Protein AF-A0A8T3Z3Y4-F1 (afdb_monomer_lite)

Sequence (58 aa):
QKAEFNKRTVVDFDEECNQAHEYEELGRKIIENENFIIPDPMTMEELEELVVKYGVMD

Secondary structure (DSSP, 8-state):
-HHHHTTS-HHHH-TTSHHHHHHHHHHHHHHT-----PPPPPPHHHHHHHHHHHS---

Foldseek 3Di:
DVCVVVVHDPCRVPVPDPVNVVVVVVVVCVVPDPDDDDDDDDDPVVVVVCCVVPPPPD

Structure (mmCIF, N/CA/C/O backbone):
data_AF-A0A8T3Z3Y4-F1
#
_entry.id   AF-A0A8T3Z3Y4-F1
#
loop_
_atom_site.group_PDB
_atom_site.id
_atom_site.type_symbol
_atom_site.label_atom_id
_atom_site.label_alt_id
_atom_site.label_comp_id
_atom_site.label_asym_id
_atom_site.label_entity_id
_atom_site.label_seq_id
_atom_site.pdbx_PDB_ins_code
_atom_site.Cartn_x
_atom_site.Cartn_y
_atom_site.Cartn_z
_atom_site.occupancy
_atom_site.B_iso_or_equiv
_atom_site.auth_seq_id
_atom_site.auth_comp_id
_atom_site.auth_asym_id
_atom_site.auth_atom_id
_atom_site.pdbx_PDB_model_num
ATOM 1 N N . GLN A 1 1 ? 17.198 3.231 -3.555 1.00 61.88 1 GLN A N 1
ATOM 2 C CA . GLN A 1 1 ? 17.447 4.680 -3.733 1.00 61.88 1 GLN A CA 1
ATOM 3 C C . GLN A 1 1 ? 18.180 5.063 -5.031 1.00 61.88 1 GLN A C 1
ATOM 5 O O . GLN A 1 1 ? 18.081 6.214 -5.427 1.00 61.88 1 GLN A O 1
ATOM 10 N N . LYS A 1 2 ? 18.882 4.163 -5.756 1.00 78.06 2 LYS A N 1
ATOM 11 C CA . LYS A 1 2 ? 19.572 4.533 -7.021 1.00 78.06 2 LYS A CA 1
ATOM 12 C C . LYS A 1 2 ? 18.638 5.153 -8.080 1.00 78.06 2 LYS A C 1
ATOM 14 O O . LYS A 1 2 ? 19.029 6.124 -8.715 1.00 78.06 2 LYS A O 1
ATOM 19 N N . ALA A 1 3 ? 17.413 4.647 -8.226 1.00 76.56 3 ALA A N 1
ATOM 20 C CA . ALA A 1 3 ? 16.420 5.206 -9.149 1.00 76.56 3 ALA A CA 1
ATOM 21 C C . ALA A 1 3 ? 16.012 6.651 -8.786 1.00 76.56 3 ALA A C 1
ATOM 23 O O . ALA A 1 3 ? 16.003 7.527 -9.649 1.00 76.56 3 ALA A O 1
ATOM 24 N N . GLU A 1 4 ? 15.798 6.930 -7.494 1.00 79.56 4 GLU A N 1
ATOM 25 C CA . GLU A 1 4 ? 15.434 8.263 -6.983 1.00 79.56 4 GLU A CA 1
ATOM 26 C C . GLU A 1 4 ? 16.532 9.303 -7.236 1.00 79.56 4 GLU A C 1
ATOM 28 O O . GLU A 1 4 ? 16.242 10.407 -7.694 1.00 79.56 4 GLU A O 1
ATOM 33 N N . PHE A 1 5 ? 17.806 8.941 -7.033 1.00 82.12 5 PHE A N 1
ATOM 34 C CA . PHE A 1 5 ? 18.940 9.808 -7.382 1.00 82.12 5 PHE A CA 1
ATOM 35 C C . PHE A 1 5 ? 18.985 10.150 -8.878 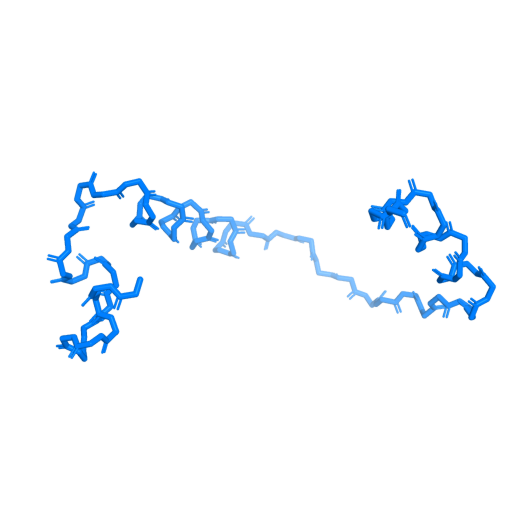1.00 82.12 5 PHE A C 1
ATOM 37 O O . PHE A 1 5 ? 19.405 11.244 -9.251 1.00 82.12 5 PHE A O 1
ATOM 44 N N . ASN A 1 6 ? 18.510 9.239 -9.730 1.00 82.44 6 ASN A N 1
ATOM 45 C CA . ASN A 1 6 ? 18.400 9.439 -11.173 1.00 82.44 6 ASN A CA 1
ATOM 46 C C . ASN A 1 6 ? 17.065 10.082 -11.592 1.00 82.44 6 ASN A C 1
ATOM 48 O O . ASN A 1 6 ? 16.804 10.201 -12.788 1.00 82.44 6 ASN A O 1
ATOM 52 N N . LYS A 1 7 ? 16.231 10.516 -10.630 1.00 85.00 7 LYS A N 1
ATOM 53 C CA . LYS A 1 7 ? 14.900 11.113 -10.850 1.00 85.00 7 LYS A CA 1
ATOM 54 C C . LYS A 1 7 ? 14.001 10.255 -11.750 1.00 85.00 7 LYS A C 1
ATOM 56 O O . LYS A 1 7 ? 13.198 10.787 -12.514 1.00 85.00 7 LYS A O 1
ATOM 61 N N . ARG A 1 8 ? 14.166 8.935 -11.678 1.00 84.12 8 ARG A N 1
ATOM 62 C CA . ARG A 1 8 ? 13.382 7.937 -12.409 1.00 84.12 8 ARG A CA 1
ATOM 63 C C . ARG A 1 8 ? 12.624 7.059 -11.426 1.00 84.12 8 ARG A C 1
ATOM 65 O O . ARG A 1 8 ? 13.052 6.897 -10.281 1.00 84.12 8 ARG A O 1
ATOM 72 N N . THR A 1 9 ? 11.511 6.483 -11.873 1.00 84.31 9 THR A N 1
ATOM 73 C CA . THR A 1 9 ? 10.881 5.396 -11.118 1.00 84.31 9 THR A CA 1
ATOM 74 C C . THR A 1 9 ? 11.803 4.175 -11.132 1.00 84.31 9 THR A C 1
ATOM 76 O O . THR A 1 9 ? 12.697 4.071 -11.974 1.00 84.31 9 THR A O 1
ATOM 79 N N . VAL A 1 10 ? 11.632 3.260 -10.176 1.00 84.38 10 VAL A N 1
ATOM 80 C CA . VAL A 1 10 ? 12.439 2.029 -10.135 1.00 84.38 10 VAL A CA 1
ATOM 81 C C . VAL A 1 10 ? 12.217 1.195 -11.397 1.00 84.38 10 VAL A C 1
ATOM 83 O O . VAL A 1 10 ? 13.193 0.731 -11.970 1.00 84.38 10 VAL A O 1
ATOM 86 N N . VAL A 1 11 ? 10.972 1.123 -11.873 1.00 83.38 11 VAL A N 1
ATOM 87 C CA . VAL A 1 11 ? 10.594 0.421 -13.107 1.00 83.38 11 VAL A CA 1
ATOM 88 C C . VAL A 1 11 ? 11.268 1.047 -14.338 1.00 83.38 11 VAL A C 1
ATOM 90 O O . VAL A 1 11 ? 11.851 0.330 -15.137 1.00 83.38 11 VAL A O 1
ATOM 93 N N . ASP A 1 12 ? 11.293 2.383 -14.456 1.00 84.31 12 ASP A N 1
ATOM 94 C CA . ASP A 1 12 ? 11.953 3.076 -15.585 1.00 84.31 12 ASP A CA 1
ATOM 95 C C . ASP A 1 12 ? 13.493 3.048 -15.521 1.00 84.31 12 ASP A C 1
ATOM 97 O O . ASP A 1 12 ? 14.189 3.416 -16.477 1.00 84.31 12 ASP A O 1
ATOM 101 N N . PHE A 1 13 ? 14.048 2.759 -14.345 1.00 83.56 13 PHE A N 1
ATOM 102 C CA . PHE A 1 13 ? 15.486 2.749 -14.111 1.00 83.56 13 PHE A CA 1
ATOM 103 C C . PHE A 1 13 ? 16.083 1.358 -14.317 1.00 83.56 13 PHE A C 1
ATOM 105 O O . PHE A 1 13 ? 17.148 1.252 -14.924 1.00 83.56 13 PHE A O 1
ATOM 112 N N . ASP A 1 14 ? 15.420 0.330 -13.794 1.00 85.88 14 ASP A N 1
ATOM 113 C CA . ASP A 1 1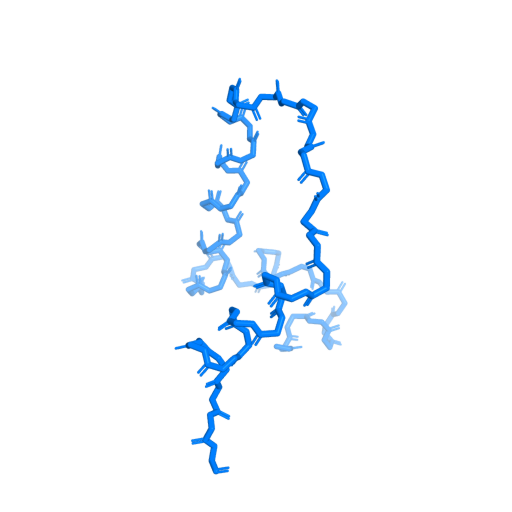4 ? 15.864 -1.059 -13.822 1.00 85.88 14 ASP A CA 1
ATOM 114 C C . ASP A 1 14 ? 14.645 -1.979 -13.650 1.00 85.88 14 ASP A C 1
ATOM 116 O O . ASP A 1 14 ? 14.194 -2.239 -12.530 1.00 85.88 14 ASP A O 1
ATOM 120 N N . GLU A 1 15 ? 14.087 -2.422 -14.775 1.00 84.94 15 GLU A N 1
ATOM 121 C CA . GLU A 1 15 ? 12.855 -3.216 -14.821 1.00 84.94 15 GLU A CA 1
ATOM 122 C C . GLU A 1 15 ? 13.020 -4.632 -14.252 1.00 84.94 15 GLU A C 1
ATOM 124 O O . GLU A 1 15 ? 12.059 -5.184 -13.728 1.00 84.94 15 GLU A O 1
ATOM 129 N N . GLU A 1 16 ? 14.233 -5.197 -14.284 1.00 88.69 16 GLU A N 1
ATOM 130 C CA . GLU A 1 16 ? 14.507 -6.568 -13.825 1.00 88.69 16 GLU A CA 1
ATOM 131 C C . GLU A 1 16 ? 14.864 -6.640 -12.331 1.00 88.69 16 GLU A C 1
ATOM 133 O O . GLU A 1 16 ? 15.057 -7.727 -11.773 1.00 88.69 16 GLU A O 1
ATOM 138 N N . CYS A 1 17 ? 14.997 -5.496 -11.650 1.00 91.19 17 CYS A N 1
ATOM 139 C CA . CYS A 1 17 ? 15.344 -5.506 -10.237 1.00 91.19 17 CYS A CA 1
ATOM 140 C C . CYS A 1 17 ? 14.165 -5.975 -9.372 1.00 91.19 17 CYS A C 1
ATOM 142 O O . CYS A 1 17 ? 13.009 -5.634 -9.613 1.00 91.19 17 CYS A O 1
ATOM 144 N N . ASN A 1 18 ? 14.467 -6.679 -8.274 1.00 92.06 18 ASN A N 1
ATOM 145 C CA . ASN A 1 18 ? 13.439 -7.201 -7.362 1.00 92.06 18 ASN A CA 1
ATOM 146 C C . ASN A 1 18 ? 12.431 -6.127 -6.913 1.00 92.06 18 ASN A C 1
ATOM 148 O O . ASN A 1 18 ? 11.243 -6.395 -6.807 1.00 92.06 18 ASN A O 1
ATOM 152 N N . GLN A 1 19 ? 12.891 -4.894 -6.686 1.00 89.06 19 GLN A N 1
ATOM 153 C CA . GLN A 1 19 ? 12.024 -3.799 -6.253 1.00 89.06 19 GLN A CA 1
ATOM 154 C C . GLN A 1 19 ? 11.027 -3.357 -7.342 1.00 89.06 19 GLN A C 1
ATOM 156 O O . GLN A 1 19 ? 9.945 -2.887 -6.999 1.00 89.06 19 GLN A O 1
ATOM 161 N N . ALA A 1 20 ? 11.363 -3.482 -8.631 1.00 90.19 20 ALA A N 1
ATOM 162 C CA . ALA A 1 20 ? 10.426 -3.219 -9.724 1.00 90.19 20 ALA A CA 1
ATOM 163 C C . ALA A 1 20 ? 9.297 -4.260 -9.731 1.00 90.19 20 ALA A C 1
ATOM 165 O O . ALA A 1 20 ? 8.129 -3.880 -9.803 1.00 90.19 20 ALA A O 1
ATOM 166 N N . HIS A 1 21 ? 9.636 -5.538 -9.537 1.00 91.44 21 HIS A N 1
ATOM 167 C CA . HIS A 1 21 ? 8.649 -6.616 -9.432 1.00 91.44 21 HIS A CA 1
ATOM 168 C C . HIS A 1 21 ? 7.702 -6.431 -8.232 1.00 91.44 21 HIS A C 1
ATOM 170 O O . HIS A 1 21 ? 6.498 -6.629 -8.367 1.00 91.44 21 HIS A O 1
ATOM 176 N N . GLU A 1 22 ? 8.200 -5.976 -7.076 1.00 94.12 22 GLU A N 1
ATOM 177 C CA . GLU A 1 22 ? 7.346 -5.656 -5.916 1.00 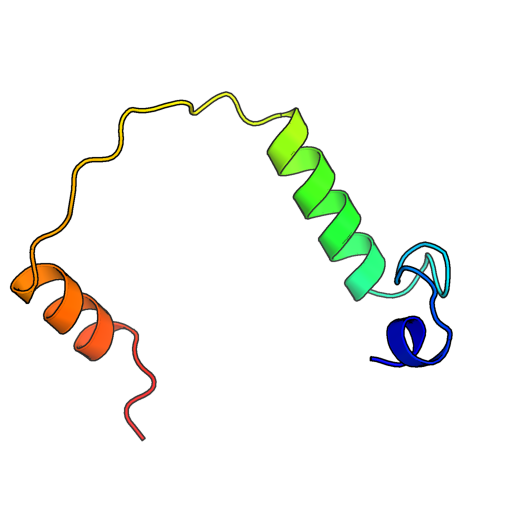94.12 22 GLU A CA 1
ATOM 178 C C . GLU A 1 22 ? 6.324 -4.549 -6.233 1.00 94.12 22 GLU A C 1
ATOM 180 O O . GLU A 1 22 ? 5.169 -4.613 -5.806 1.00 94.12 22 GLU A O 1
ATOM 185 N N . TYR A 1 23 ? 6.720 -3.533 -7.012 1.00 92.00 23 TYR A N 1
ATOM 186 C CA . TYR A 1 23 ? 5.796 -2.485 -7.454 1.00 92.00 23 TYR A CA 1
ATOM 187 C C . TYR A 1 23 ? 4.773 -2.993 -8.471 1.00 92.00 23 TYR A C 1
ATOM 189 O O . TYR A 1 23 ? 3.618 -2.571 -8.415 1.00 92.00 23 TYR A O 1
ATOM 197 N N . GLU A 1 24 ? 5.165 -3.895 -9.370 1.00 91.19 24 GLU A N 1
ATOM 198 C CA . GLU A 1 24 ? 4.238 -4.552 -10.293 1.00 91.19 24 GLU A CA 1
ATOM 199 C C . GLU A 1 24 ? 3.202 -5.385 -9.527 1.00 91.19 24 GLU A C 1
ATOM 201 O O . GLU A 1 24 ? 1.997 -5.247 -9.755 1.00 91.19 24 GLU A O 1
ATOM 206 N N . GLU A 1 25 ? 3.645 -6.190 -8.558 1.00 95.75 25 GLU A N 1
ATOM 207 C CA . GLU A 1 25 ? 2.749 -7.002 -7.739 1.00 95.75 25 GLU A CA 1
ATOM 208 C C . GLU A 1 25 ? 1.809 -6.133 -6.893 1.00 95.75 25 GLU A C 1
ATOM 210 O O . GLU A 1 25 ? 0.608 -6.412 -6.818 1.00 95.75 25 GLU A O 1
ATOM 215 N N . LEU A 1 26 ? 2.323 -5.060 -6.285 1.00 95.56 26 LEU A N 1
ATOM 216 C CA . LEU A 1 26 ? 1.505 -4.080 -5.573 1.00 95.56 26 LEU A CA 1
ATOM 217 C C . LEU A 1 26 ? 0.472 -3.435 -6.507 1.00 95.56 26 LEU A C 1
ATOM 219 O O . LEU A 1 26 ? -0.701 -3.3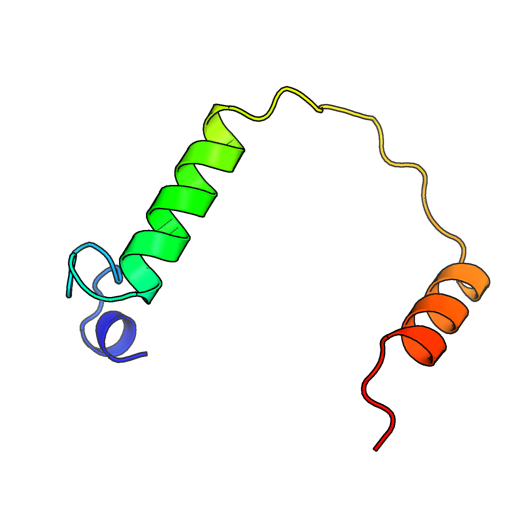37 -6.146 1.00 95.56 26 LEU A O 1
ATOM 223 N N . GLY A 1 27 ? 0.885 -3.035 -7.713 1.00 95.56 27 GLY A N 1
ATOM 224 C CA . GLY A 1 27 ? 0.005 -2.467 -8.732 1.00 95.56 27 GLY A CA 1
ATOM 225 C C . GLY A 1 27 ? -1.131 -3.420 -9.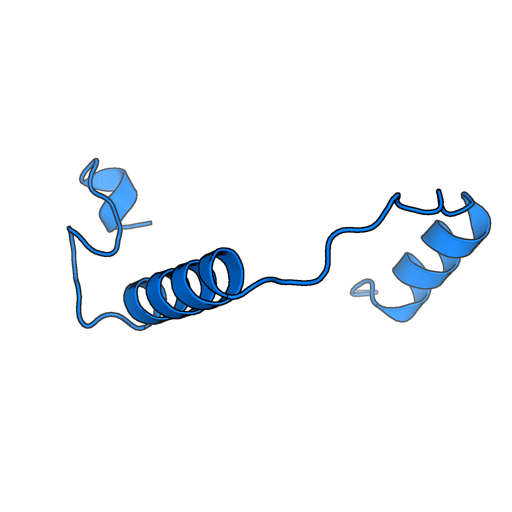104 1.00 95.56 27 GLY A C 1
ATOM 226 O O . GLY A 1 27 ? -2.298 -3.025 -9.072 1.00 95.56 27 GLY A O 1
ATOM 227 N N . ARG A 1 28 ? -0.812 -4.695 -9.356 1.00 96.56 28 ARG A N 1
ATOM 228 C CA . ARG A 1 28 ? -1.809 -5.743 -9.611 1.00 96.56 28 ARG A CA 1
ATOM 229 C C . ARG A 1 28 ? -2.787 -5.889 -8.444 1.00 96.56 28 ARG A C 1
ATOM 231 O O . ARG A 1 28 ? -3.992 -5.856 -8.670 1.00 96.56 28 ARG A O 1
ATOM 238 N N . LYS A 1 29 ? -2.293 -5.992 -7.203 1.00 97.81 29 LYS A N 1
ATOM 239 C CA . LYS A 1 29 ? -3.138 -6.119 -5.998 1.00 97.81 29 LYS A CA 1
ATOM 240 C C . LYS A 1 29 ? -4.104 -4.947 -5.835 1.00 97.81 29 LYS A C 1
ATOM 242 O O . LYS A 1 29 ? -5.221 -5.159 -5.387 1.00 97.81 29 LYS A O 1
ATOM 247 N N . ILE A 1 30 ? -3.688 -3.730 -6.188 1.00 97.19 30 ILE A N 1
ATOM 248 C CA . ILE A 1 30 ? -4.550 -2.542 -6.132 1.00 97.19 30 ILE A CA 1
ATOM 249 C C . ILE A 1 30 ? -5.648 -2.610 -7.200 1.00 97.19 30 ILE A C 1
ATOM 251 O O . ILE A 1 30 ? -6.806 -2.347 -6.886 1.00 97.19 30 ILE A O 1
ATOM 255 N N . ILE A 1 31 ? -5.300 -2.964 -8.443 1.00 97.44 31 ILE A N 1
ATOM 256 C CA . ILE A 1 31 ? -6.256 -3.063 -9.562 1.00 97.44 31 ILE A CA 1
ATOM 257 C C . ILE A 1 31 ? -7.287 -4.168 -9.297 1.00 97.44 31 ILE A C 1
ATOM 259 O O . ILE A 1 31 ? -8.473 -3.978 -9.550 1.00 97.44 31 ILE A O 1
ATOM 263 N N . GLU A 1 32 ? -6.842 -5.301 -8.763 1.00 98.00 32 GLU A N 1
ATOM 264 C CA . GLU A 1 32 ? -7.683 -6.463 -8.462 1.00 98.00 32 GLU A CA 1
ATOM 265 C C . GLU A 1 32 ? -8.362 -6.383 -7.080 1.00 98.00 32 GLU A C 1
ATOM 267 O O . GLU A 1 32 ? -9.041 -7.326 -6.676 1.00 98.00 32 GLU A O 1
ATOM 272 N N . ASN A 1 33 ? -8.189 -5.294 -6.320 1.00 97.50 33 ASN A N 1
ATOM 273 C CA . ASN A 1 33 ? -8.792 -5.183 -4.995 1.00 97.50 33 ASN A CA 1
ATOM 274 C C . ASN A 1 33 ? -10.311 -5.000 -5.093 1.00 97.50 33 ASN A C 1
ATOM 276 O O . ASN A 1 33 ? -10.792 -3.976 -5.569 1.00 97.50 33 ASN A O 1
ATOM 280 N N . GLU A 1 34 ? -11.060 -5.947 -4.535 1.00 97.12 34 GLU A N 1
ATOM 281 C CA . GLU A 1 34 ? -12.521 -5.864 -4.398 1.00 97.12 34 GLU A CA 1
ATOM 282 C C . GLU A 1 34 ? -12.963 -5.527 -2.961 1.00 97.12 34 GLU A C 1
ATOM 284 O O . GLU A 1 34 ? -14.147 -5.312 -2.697 1.00 97.12 34 GLU A O 1
ATOM 289 N N . ASN A 1 35 ? -12.024 -5.462 -2.010 1.00 96.38 35 ASN A N 1
ATOM 290 C CA . ASN A 1 35 ? -12.325 -5.231 -0.601 1.00 96.38 35 ASN A CA 1
ATOM 291 C C . ASN A 1 35 ? -12.401 -3.728 -0.285 1.00 96.38 35 ASN A C 1
ATOM 293 O O . ASN A 1 35 ? -11.400 -3.100 0.067 1.00 96.38 35 ASN A O 1
ATOM 297 N N . PHE A 1 36 ? -13.596 -3.153 -0.422 1.00 96.44 36 PHE A N 1
ATOM 298 C CA . PHE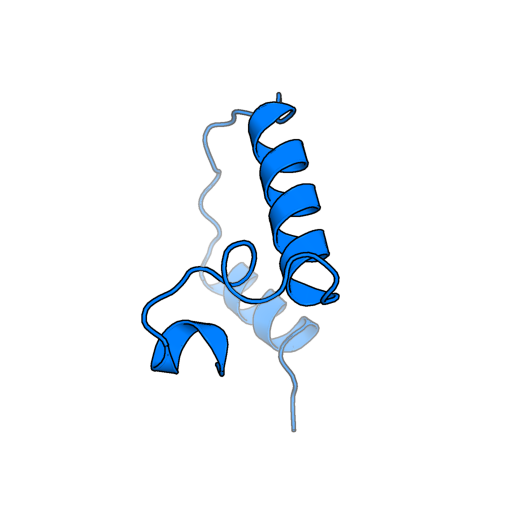 A 1 36 ? -13.884 -1.755 -0.094 1.00 96.44 36 PHE A CA 1
ATOM 299 C C . PHE A 1 36 ? -14.837 -1.680 1.100 1.00 96.44 36 PHE A C 1
ATOM 301 O O . PHE A 1 36 ? -16.032 -1.945 0.973 1.00 96.44 36 PHE A O 1
ATOM 308 N N . ILE A 1 37 ? -14.308 -1.305 2.264 1.00 96.19 37 ILE A N 1
ATOM 309 C CA . ILE A 1 37 ? -15.056 -1.241 3.526 1.00 96.19 37 ILE A CA 1
ATOM 310 C C . ILE A 1 37 ? -14.997 0.153 4.151 1.00 96.19 37 ILE A C 1
ATOM 312 O O . ILE A 1 37 ? -14.097 0.944 3.869 1.00 96.19 37 ILE A O 1
ATOM 316 N N . ILE A 1 38 ? -15.940 0.431 5.050 1.00 96.50 38 ILE A N 1
ATOM 317 C CA . ILE A 1 38 ? -15.807 1.526 6.012 1.00 96.50 38 ILE A CA 1
ATOM 318 C C . ILE A 1 38 ? -14.923 0.998 7.152 1.00 96.50 38 ILE A C 1
ATOM 320 O O . ILE A 1 38 ? -15.282 -0.023 7.741 1.00 96.50 38 ILE A O 1
ATOM 324 N N . PRO A 1 39 ? -13.770 1.624 7.443 1.00 95.19 39 PRO A N 1
ATOM 325 C CA . PRO A 1 39 ? -12.890 1.154 8.504 1.00 95.19 39 PRO A CA 1
ATOM 326 C C . PRO A 1 39 ? -13.547 1.340 9.874 1.00 95.19 39 PRO A C 1
ATOM 328 O O . PRO A 1 39 ? -14.218 2.346 10.110 1.00 95.19 39 PRO A O 1
ATOM 331 N N . ASP A 1 40 ? -13.304 0.389 10.774 1.00 96.00 40 ASP A N 1
ATOM 332 C CA . ASP A 1 40 ? -13.653 0.508 12.188 1.00 96.00 40 ASP A CA 1
ATOM 333 C C . ASP A 1 40 ? -12.452 1.092 12.951 1.00 96.00 40 ASP A C 1
ATOM 335 O O . ASP A 1 40 ? -11.368 0.494 12.916 1.00 96.00 40 ASP A O 1
ATOM 339 N N . PRO A 1 41 ? -12.567 2.288 13.559 1.00 95.88 41 PRO A N 1
ATOM 340 C CA . PRO A 1 41 ? -11.469 2.889 14.298 1.00 95.88 41 PRO A CA 1
ATOM 341 C C . PRO A 1 41 ? -11.075 2.041 15.507 1.00 95.88 41 PRO A C 1
ATOM 343 O O . PRO A 1 41 ? -11.884 1.761 16.385 1.00 95.88 41 PRO A O 1
ATOM 346 N N . MET A 1 42 ? -9.794 1.706 15.574 1.00 95.00 42 MET A N 1
ATOM 347 C CA . MET A 1 42 ? -9.201 1.018 16.713 1.00 95.00 42 MET A CA 1
ATOM 348 C C . MET A 1 42 ? -9.045 1.961 17.915 1.00 95.00 42 MET A C 1
ATOM 350 O O . MET A 1 42 ? -8.795 3.161 17.756 1.00 95.00 42 MET A O 1
ATOM 354 N N . THR A 1 43 ? -9.168 1.418 19.123 1.00 97.06 43 THR A N 1
ATOM 355 C CA . THR A 1 43 ? -8.885 2.127 20.377 1.00 97.06 43 THR A CA 1
ATOM 356 C C . THR A 1 43 ? -7.378 2.306 20.603 1.00 97.06 43 THR A C 1
ATOM 358 O O . THR A 1 43 ? -6.545 1.644 19.986 1.00 97.06 43 THR A O 1
ATOM 361 N N . MET A 1 44 ? -7.004 3.211 21.515 1.00 95.44 44 MET A N 1
ATOM 362 C CA . MET A 1 44 ? -5.594 3.406 21.880 1.00 95.44 44 MET A CA 1
ATOM 363 C C . MET A 1 44 ? -4.990 2.159 22.545 1.00 95.44 44 MET A C 1
ATOM 365 O O . MET A 1 44 ? -3.839 1.831 22.289 1.00 95.44 44 MET A O 1
ATOM 369 N N . GLU A 1 45 ? -5.776 1.450 23.358 1.00 95.50 45 GLU A N 1
ATOM 370 C CA . GLU A 1 45 ? -5.344 0.226 24.046 1.00 95.50 45 GLU A CA 1
ATOM 371 C C . GLU A 1 45 ? -5.004 -0.885 23.042 1.00 95.50 45 GLU A C 1
ATOM 373 O O . GLU A 1 45 ? -3.909 -1.439 23.081 1.00 95.50 45 GLU A O 1
ATOM 378 N N . GLU A 1 46 ? -5.876 -1.127 22.060 1.00 94.62 46 GLU A N 1
ATOM 379 C CA . GLU A 1 46 ? -5.622 -2.094 20.981 1.00 94.62 46 GLU A CA 1
ATOM 380 C C . GLU A 1 46 ? -4.383 -1.720 20.145 1.00 94.62 46 GLU A C 1
ATOM 382 O O . GLU A 1 46 ? -3.618 -2.594 19.729 1.00 94.62 46 GLU A O 1
ATOM 387 N N . LEU A 1 47 ? -4.140 -0.424 19.921 1.00 93.12 47 LEU A N 1
ATOM 388 C CA . LEU A 1 47 ? -2.937 0.038 19.228 1.00 93.12 47 LEU A CA 1
ATOM 389 C C . LEU A 1 47 ? -1.667 -0.251 20.043 1.00 93.12 47 LEU A C 1
ATOM 391 O O . LEU A 1 47 ? -0.681 -0.738 19.485 1.00 93.12 47 LEU A O 1
ATOM 395 N N . GLU A 1 48 ? -1.677 0.037 21.346 1.00 92.88 48 GLU A N 1
ATOM 396 C CA . GLU A 1 48 ? -0.559 -0.250 22.252 1.00 92.88 48 GLU A CA 1
ATOM 397 C C . GLU A 1 48 ? -0.254 -1.754 22.306 1.00 92.88 48 GLU A C 1
ATOM 399 O O . GLU A 1 48 ? 0.911 -2.151 22.200 1.00 92.88 48 GLU A O 1
ATOM 404 N N . GLU A 1 49 ? -1.285 -2.601 22.367 1.00 93.06 49 GLU A N 1
ATOM 405 C CA . GLU A 1 49 ? -1.137 -4.058 22.308 1.00 93.06 49 GLU A CA 1
ATOM 406 C C . GLU A 1 49 ? -0.465 -4.525 21.008 1.00 93.06 49 GLU A C 1
ATOM 408 O O . GLU A 1 49 ? 0.426 -5.381 21.038 1.00 93.06 49 GLU A O 1
ATOM 413 N N . LEU A 1 50 ? -0.838 -3.953 19.856 1.00 92.62 50 LEU A N 1
ATOM 414 C CA . LEU A 1 50 ? -0.210 -4.280 18.572 1.00 92.62 50 LEU A CA 1
ATOM 415 C C . LEU A 1 50 ? 1.264 -3.871 18.524 1.00 92.62 50 LEU A C 1
ATOM 417 O O . LEU A 1 50 ? 2.083 -4.626 17.991 1.00 92.62 50 LEU A O 1
ATOM 421 N N . VAL A 1 51 ? 1.615 -2.715 19.091 1.00 91.06 51 VAL A N 1
ATOM 422 C CA . VAL A 1 51 ? 3.007 -2.251 19.176 1.00 91.06 51 VAL A CA 1
ATOM 423 C C . VAL A 1 51 ? 3.831 -3.160 20.082 1.00 91.06 51 VAL A C 1
ATOM 425 O O . VAL A 1 51 ? 4.941 -3.517 19.710 1.00 91.06 51 VAL A O 1
ATOM 428 N N . VAL A 1 52 ? 3.310 -3.603 21.228 1.00 90.81 52 VAL A N 1
ATOM 429 C CA . VAL A 1 52 ? 4.026 -4.566 22.086 1.00 90.81 52 VAL A CA 1
ATOM 430 C C . VAL A 1 52 ? 4.195 -5.914 21.380 1.00 90.81 52 VAL A C 1
ATOM 432 O O . VAL A 1 52 ? 5.240 -6.550 21.489 1.00 90.81 52 VAL A O 1
ATOM 435 N N . LYS A 1 53 ? 3.175 -6.359 20.643 1.00 91.12 53 LYS A N 1
ATOM 436 C CA . LYS A 1 53 ? 3.159 -7.675 19.998 1.00 91.12 53 LYS A CA 1
ATOM 437 C C . LYS A 1 53 ? 4.057 -7.774 18.761 1.00 91.12 53 LYS A C 1
ATOM 439 O O . LYS A 1 53 ? 4.647 -8.828 18.532 1.00 91.12 53 LYS A O 1
ATOM 444 N N . TYR A 1 54 ? 4.098 -6.730 17.934 1.00 91.56 54 TYR A N 1
ATOM 445 C CA . TYR A 1 54 ? 4.783 -6.733 16.633 1.00 91.56 54 TYR A CA 1
ATOM 446 C C . TYR A 1 54 ? 5.892 -5.691 16.515 1.00 91.56 54 TYR A C 1
ATOM 448 O O . TYR A 1 54 ? 6.680 -5.744 15.569 1.00 91.56 54 TYR A O 1
ATOM 456 N N . GLY A 1 55 ? 5.949 -4.731 17.437 1.00 82.25 55 GLY A N 1
ATOM 457 C CA . GLY A 1 55 ? 7.064 -3.808 17.529 1.00 82.25 55 GLY A CA 1
ATOM 458 C C . GLY A 1 55 ? 8.338 -4.584 17.816 1.00 82.25 55 GLY A C 1
ATOM 459 O O . GLY A 1 55 ? 8.358 -5.524 18.611 1.00 82.25 55 GLY A O 1
ATOM 460 N N . VAL A 1 56 ? 9.409 -4.196 17.133 1.00 67.25 56 VAL A N 1
ATOM 461 C CA . VAL A 1 56 ? 10.747 -4.696 17.425 1.00 67.25 56 VAL A CA 1
ATOM 462 C C . VAL A 1 56 ? 11.132 -4.113 18.783 1.00 67.25 56 VAL A C 1
ATOM 464 O O . VAL A 1 56 ? 11.583 -2.974 18.869 1.00 67.25 56 VAL A O 1
ATOM 467 N N . MET A 1 57 ? 10.842 -4.851 19.854 1.00 61.84 57 MET A N 1
ATOM 468 C CA . MET A 1 57 ? 11.449 -4.612 21.156 1.00 61.84 57 MET A CA 1
ATOM 469 C C . MET A 1 57 ? 12.917 -5.024 21.035 1.00 61.84 57 MET A C 1
ATOM 471 O O . MET A 1 57 ? 13.230 -6.206 21.171 1.00 61.84 57 MET A O 1
ATOM 475 N N . ASP A 1 58 ? 13.782 -4.067 20.709 1.00 58.28 58 ASP A N 1
ATOM 476 C CA . ASP A 1 58 ? 15.171 -4.123 21.175 1.00 58.28 58 ASP A CA 1
ATOM 477 C C . ASP A 1 58 ? 15.217 -3.695 22.650 1.00 58.28 58 ASP A C 1
ATOM 479 O O . ASP A 1 58 ? 14.608 -2.648 22.985 1.00 58.28 58 ASP A O 1
#

pLDDT: mean 89.05, std 9.21, range [58.28, 98.0]

Radius of gyration: 17.72 Å; chains: 1; bounding box: 35×19×40 Å